Protein AF-A0A7L2IDF2-F1 (afdb_monomer_lite)

Sequence (104 aa):
KEQQTMDNLEKQLICPICLEMFTKPVVILPCQHNLCRKCASDIFQQASNPYLPTRGGTTMASGGRFRCPSCRHEVVLDRHGVYGLQRNLLVENIIDIYKQESTR

pLDDT: mean 83.13, std 14.61, range [45.28, 96.69]

Foldseek 3Di:
DVVVVLVVVLVVQAAPQPRHGADQWFAAPPVRDTHHLVRQVVQQVVLCDPPDPPPDNPDDDFWTWGADPVPRDIGTGGPCRSVPTDTDVVSVVVVVVSVVVVVD

Orga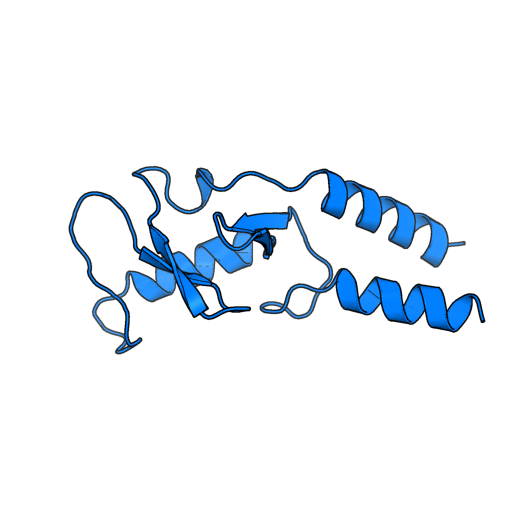nism: NCBI:txid91796

Radius of gyration: 15.73 Å; chains: 1; bounding box: 44×30×42 Å

Secondary structure (DSSP, 8-state):
-HHHHHHHHHHHTB-TTTSSB-SSEEEETTTTEEEEHHHHHHHHHHHT-TTS--TT----TT--EEE-TTT--EEE--TTGGGGSPB-HHHHHHHHHHHHHHT-

InterPro domains:
  IPR001841 Zinc finger, RING-type [PS50089] (15-72)
  IPR001841 Zinc finger, RING-type [SM00184] (15-71)
  IPR013083 Zinc finger, RING/FYVE/PHD-type [G3DSA:3.30.40.10] (2-103)
  IPR017907 Zinc finger, RING-type, conserved site [PS00518] (31-40)
  IPR027370 Zinc finger, RING-type, eukaryotic [PF13445] (15-69)
  IPR047153 TRIM45/56/19-like [PTHR25462] (7-100)

Structure (mmCIF, N/CA/C/O backbone):
data_AF-A0A7L2IDF2-F1
#
_entry.id   AF-A0A7L2IDF2-F1
#
loop_
_atom_site.group_PDB
_atom_site.id
_atom_site.type_symbol
_atom_site.label_atom_id
_atom_site.label_alt_id
_atom_site.label_comp_id
_atom_site.label_asym_id
_atom_site.label_entity_id
_atom_site.label_seq_id
_atom_site.pdbx_PDB_ins_code
_atom_site.Cartn_x
_atom_site.Cartn_y
_atom_site.Cartn_z
_atom_site.occupancy
_atom_site.B_iso_or_equiv
_atom_site.auth_seq_id
_atom_site.auth_comp_id
_atom_site.auth_asym_id
_atom_site.auth_atom_id
_atom_site.pdbx_PDB_model_num
ATOM 1 N N . LYS A 1 1 ? -24.400 0.990 13.757 1.00 63.34 1 LYS A N 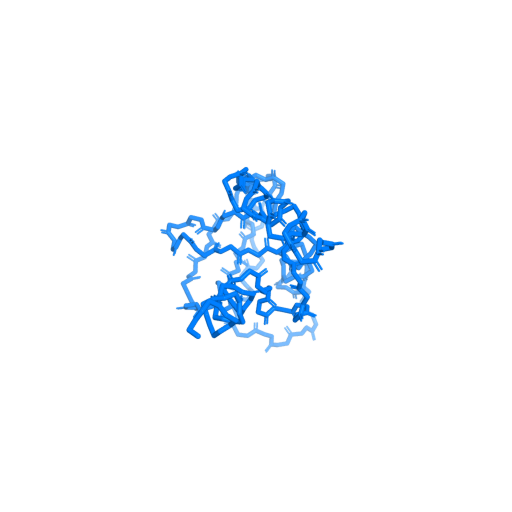1
ATOM 2 C CA . LYS A 1 1 ? -23.992 1.744 12.545 1.00 63.34 1 LYS A CA 1
ATOM 3 C C . LYS A 1 1 ? -22.496 2.029 12.573 1.00 63.34 1 LYS A C 1
ATOM 5 O O . LYS A 1 1 ? -21.842 1.658 11.619 1.00 63.34 1 LYS A O 1
ATOM 10 N N . GLU A 1 2 ? -21.952 2.562 13.668 1.00 71.62 2 GLU A N 1
ATOM 11 C CA . GLU A 1 2 ? -20.502 2.801 13.818 1.00 71.62 2 GLU A CA 1
ATOM 12 C C . GLU A 1 2 ? -19.659 1.519 13.748 1.00 71.62 2 GLU A C 1
ATOM 14 O O . GLU A 1 2 ? -18.684 1.495 13.008 1.00 71.62 2 GLU A O 1
ATOM 19 N N . GLN A 1 3 ? -20.096 0.418 14.377 1.00 73.94 3 GLN A N 1
ATOM 20 C CA . GLN A 1 3 ? -19.389 -0.872 14.282 1.00 73.94 3 GLN A CA 1
ATOM 21 C C . GLN A 1 3 ? -19.215 -1.352 12.830 1.00 73.94 3 GLN A C 1
ATOM 23 O O . GLN A 1 3 ? -18.124 -1.709 12.413 1.00 73.94 3 GLN A O 1
ATOM 28 N N . GLN A 1 4 ? -20.274 -1.266 12.019 1.00 82.38 4 GLN A N 1
ATOM 29 C CA . GLN A 1 4 ? -20.215 -1.648 10.603 1.00 82.38 4 GLN A CA 1
ATOM 30 C C . GLN A 1 4 ? -19.272 -0.743 9.796 1.00 82.38 4 GLN A C 1
ATOM 32 O O . GLN A 1 4 ? -18.681 -1.194 8.819 1.00 82.38 4 GLN A O 1
ATOM 37 N N . THR A 1 5 ? -19.129 0.528 10.179 1.00 85.31 5 THR A N 1
ATOM 38 C CA . THR A 1 5 ? -18.172 1.450 9.555 1.00 85.31 5 THR A CA 1
ATOM 39 C C . THR A 1 5 ? -16.735 1.043 9.873 1.00 85.31 5 THR A C 1
ATOM 41 O O . THR A 1 5 ? -15.916 0.998 8.956 1.00 85.31 5 THR A O 1
ATOM 44 N N . MET A 1 6 ? -16.446 0.684 11.128 1.00 84.81 6 MET A N 1
ATOM 45 C CA . MET A 1 6 ? -15.120 0.220 11.553 1.00 84.81 6 MET A CA 1
ATOM 46 C C . MET A 1 6 ? -14.738 -1.102 10.881 1.00 84.81 6 MET A C 1
ATOM 48 O O . MET A 1 6 ? -13.653 -1.197 10.313 1.00 84.81 6 MET A O 1
ATOM 52 N N . ASP A 1 7 ? -15.662 -2.063 10.810 1.00 85.88 7 ASP A N 1
ATOM 53 C CA . ASP A 1 7 ? -15.434 -3.351 10.137 1.00 85.88 7 ASP A CA 1
ATOM 54 C C . ASP A 1 7 ? -15.193 -3.179 8.622 1.00 85.88 7 ASP A C 1
ATOM 56 O O . ASP A 1 7 ? -14.444 -3.928 7.987 1.00 85.88 7 ASP A O 1
ATOM 60 N N . ASN A 1 8 ? -15.852 -2.197 7.996 1.00 89.12 8 ASN A N 1
ATOM 61 C CA . ASN A 1 8 ? -15.63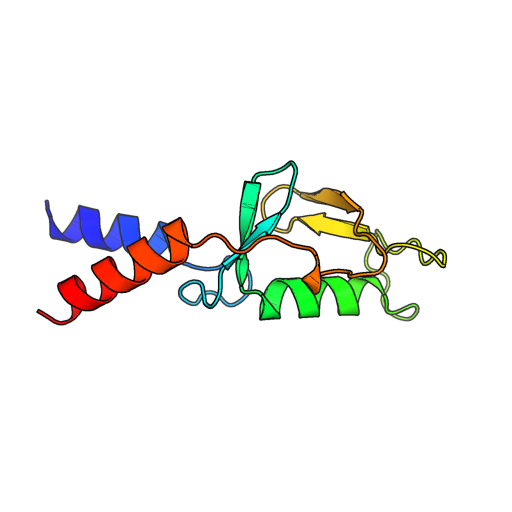7 -1.883 6.584 1.00 89.12 8 ASN A CA 1
ATOM 62 C C . ASN A 1 8 ? -14.288 -1.199 6.356 1.00 89.12 8 ASN A C 1
ATOM 64 O O . ASN A 1 8 ? -13.627 -1.502 5.362 1.00 89.12 8 ASN A O 1
ATOM 68 N N . LEU A 1 9 ? -13.882 -0.305 7.260 1.00 89.50 9 LEU A N 1
ATOM 69 C CA . LEU A 1 9 ? -12.580 0.350 7.209 1.00 89.50 9 LEU A CA 1
ATOM 70 C C . LEU A 1 9 ? -11.451 -0.667 7.386 1.00 89.50 9 LEU A C 1
ATOM 72 O O . LEU A 1 9 ? -10.512 -0.659 6.596 1.00 89.50 9 LEU A O 1
ATOM 76 N N . GLU A 1 10 ? -11.579 -1.595 8.335 1.00 90.81 10 GLU A N 1
ATOM 77 C CA . GLU A 1 10 ? -10.605 -2.665 8.561 1.00 90.81 10 GLU A CA 1
ATOM 78 C C . GLU A 1 10 ? -10.296 -3.428 7.271 1.00 90.81 10 GLU A C 1
ATOM 80 O O . GLU A 1 10 ? -9.136 -3.564 6.886 1.00 90.81 10 GLU A O 1
ATOM 85 N N . LYS A 1 11 ? -11.334 -3.830 6.528 1.00 90.81 11 LYS A N 1
ATOM 86 C CA . LYS A 1 11 ? -11.185 -4.535 5.245 1.00 90.81 11 LYS A CA 1
ATOM 87 C C . LYS A 1 11 ? -10.411 -3.733 4.197 1.00 90.81 11 LYS A C 1
ATOM 89 O O . LYS A 1 11 ? -9.739 -4.336 3.365 1.00 90.81 11 LYS A O 1
ATOM 94 N N . GLN A 1 12 ? -10.493 -2.401 4.219 1.00 91.69 12 GLN A N 1
ATOM 95 C CA . GLN A 1 12 ? -9.735 -1.531 3.307 1.00 91.69 12 GLN A CA 1
ATOM 96 C C . GLN A 1 12 ? -8.259 -1.390 3.710 1.00 91.69 12 GLN A C 1
ATOM 98 O O . GLN A 1 12 ? -7.429 -1.022 2.880 1.00 91.69 12 GLN A O 1
ATOM 103 N N . LEU A 1 13 ? -7.919 -1.686 4.967 1.00 94.38 13 LEU A N 1
ATOM 104 C CA . LEU A 1 13 ? -6.564 -1.581 5.512 1.00 94.38 13 LEU A CA 1
ATOM 105 C C . LEU A 1 13 ? -5.787 -2.903 5.456 1.00 94.38 13 LEU A C 1
ATOM 107 O O . LEU A 1 13 ? -4.654 -2.966 5.939 1.00 94.38 13 LEU A O 1
ATOM 111 N N . ILE A 1 14 ? -6.365 -3.942 4.850 1.00 94.94 14 ILE A N 1
ATOM 112 C CA . ILE A 1 14 ? -5.756 -5.265 4.708 1.00 94.94 14 ILE A CA 1
ATOM 113 C C . ILE A 1 14 ? -4.981 -5.370 3.392 1.00 94.94 14 ILE A C 1
ATOM 115 O O . ILE A 1 14 ? -5.459 -5.035 2.307 1.00 94.94 14 ILE A O 1
ATOM 119 N N . CYS A 1 15 ? -3.771 -5.910 3.486 1.00 95.81 15 CYS A N 1
ATOM 120 C CA . CYS A 1 15 ? -2.939 -6.235 2.343 1.00 95.81 15 CYS A CA 1
ATOM 121 C C . CYS A 1 15 ? -3.479 -7.469 1.601 1.00 95.81 15 CYS A C 1
ATOM 123 O O . CYS A 1 15 ? -3.601 -8.533 2.209 1.00 95.81 15 CYS A O 1
ATOM 125 N N . PRO A 1 16 ? -3.686 -7.412 0.270 1.00 94.06 16 PRO A N 1
ATOM 126 C C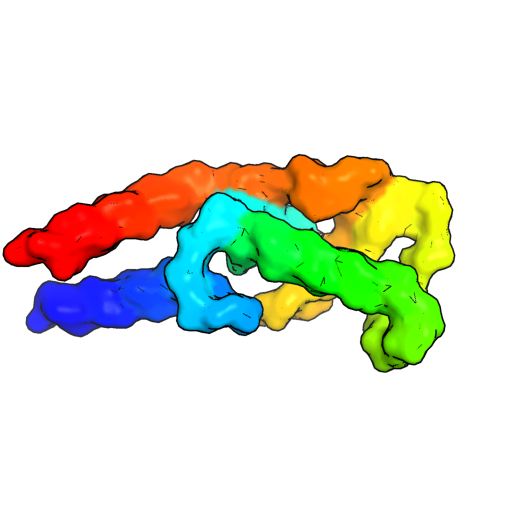A . PRO A 1 16 ? -4.239 -8.532 -0.501 1.00 94.06 16 PRO A CA 1
ATOM 127 C C . PRO A 1 16 ? -3.281 -9.729 -0.647 1.00 94.06 16 PRO A C 1
ATOM 129 O O . PRO A 1 16 ? -3.634 -10.718 -1.279 1.00 94.06 16 PRO A O 1
ATOM 132 N N . ILE A 1 17 ? -2.057 -9.630 -0.115 1.00 94.19 17 ILE A N 1
ATOM 133 C CA . ILE A 1 17 ? -1.011 -10.654 -0.246 1.00 94.19 17 ILE A CA 1
ATOM 134 C C . ILE A 1 17 ? -0.816 -11.426 1.049 1.00 94.19 17 ILE A C 1
ATOM 136 O O . ILE A 1 17 ? -0.878 -12.648 1.036 1.00 94.19 17 ILE A O 1
ATOM 140 N N . CYS A 1 18 ? -0.574 -10.727 2.159 1.00 95.69 18 CYS A N 1
ATOM 141 C CA . CYS A 1 18 ? -0.411 -11.375 3.461 1.00 95.69 18 CYS A CA 1
ATOM 142 C C . CYS A 1 18 ? -1.721 -11.496 4.244 1.00 95.69 18 CYS A C 1
ATOM 144 O O . CYS A 1 18 ? -1.731 -12.185 5.253 1.00 95.69 18 CYS A O 1
ATOM 146 N N . LEU A 1 19 ? -2.806 -10.857 3.788 1.00 94.50 19 LEU A N 1
ATOM 147 C CA . LEU A 1 19 ? -4.117 -10.844 4.452 1.00 94.50 19 LEU A CA 1
ATOM 148 C C . LEU A 1 19 ? -4.090 -10.266 5.879 1.00 94.50 19 LEU A C 1
ATOM 150 O O . LEU A 1 19 ? -5.014 -10.468 6.658 1.00 94.50 19 LEU A O 1
ATOM 154 N N . GLU A 1 20 ? -3.054 -9.490 6.190 1.00 95.62 20 GLU A N 1
ATOM 155 C CA . GLU A 1 20 ? -2.896 -8.731 7.432 1.00 95.62 20 GLU A CA 1
ATOM 156 C C . GLU A 1 20 ? -3.003 -7.227 7.147 1.00 95.62 20 GLU A C 1
ATOM 158 O O . GLU A 1 20 ? -2.889 -6.796 5.994 1.00 95.62 20 GLU A O 1
ATOM 163 N N . MET A 1 21 ? -3.164 -6.408 8.192 1.00 94.31 21 MET A N 1
ATOM 164 C CA . MET A 1 21 ? -3.109 -4.947 8.060 1.00 94.31 21 MET A CA 1
ATOM 165 C C . MET A 1 21 ? -1.800 -4.495 7.405 1.00 94.31 21 MET A C 1
ATOM 167 O O . MET A 1 21 ? -0.729 -5.057 7.669 1.00 94.31 21 MET A O 1
ATOM 171 N N . PHE A 1 22 ? -1.857 -3.457 6.565 1.00 96.06 22 PHE A N 1
ATOM 172 C CA . PHE A 1 22 ? -0.654 -2.993 5.881 1.00 96.06 22 PHE A CA 1
ATOM 173 C C . PHE A 1 22 ? 0.462 -2.635 6.867 1.00 96.06 22 PHE A C 1
ATOM 175 O O . PHE A 1 22 ? 0.297 -1.841 7.789 1.00 96.06 22 PHE A O 1
ATOM 182 N N . THR A 1 23 ? 1.650 -3.178 6.613 1.00 94.94 23 THR A N 1
ATOM 183 C CA . THR A 1 23 ? 2.866 -2.848 7.356 1.00 94.94 23 THR A CA 1
ATOM 184 C C . THR A 1 23 ? 3.849 -2.170 6.419 1.00 94.94 23 THR A C 1
ATOM 186 O O . THR A 1 23 ? 4.326 -2.787 5.459 1.00 94.94 23 THR A O 1
ATOM 189 N N . LYS A 1 24 ? 4.170 -0.900 6.706 1.00 94.00 24 LYS A N 1
ATOM 190 C CA . LYS A 1 24 ? 4.997 -0.038 5.842 1.00 94.00 24 LYS A CA 1
ATOM 191 C C . LYS A 1 24 ? 4.478 -0.078 4.392 1.00 94.00 24 LYS A C 1
ATOM 193 O O . LYS A 1 24 ? 5.197 -0.580 3.517 1.00 94.00 24 LYS A O 1
ATOM 198 N N . PRO A 1 25 ? 3.225 0.355 4.147 1.00 95.25 25 PRO A N 1
ATOM 199 C CA . PRO A 1 25 ? 2.604 0.295 2.829 1.00 95.25 25 PRO A CA 1
ATOM 200 C C . PRO A 1 25 ? 3.446 1.052 1.801 1.00 95.25 25 PRO A C 1
ATOM 202 O O . PRO A 1 25 ? 3.847 2.196 2.023 1.00 95.25 25 PRO A O 1
ATOM 205 N N . VAL A 1 26 ? 3.717 0.404 0.674 1.00 95.06 26 VAL A N 1
ATOM 206 C CA . VAL A 1 26 ? 4.333 1.006 -0.509 1.00 95.06 26 VAL A CA 1
ATOM 207 C C . VAL A 1 26 ? 3.290 1.150 -1.606 1.00 95.06 26 VAL A C 1
ATOM 209 O O . VAL A 1 26 ? 2.462 0.256 -1.792 1.00 95.06 26 VAL A O 1
ATOM 212 N N . VAL A 1 27 ? 3.337 2.266 -2.328 1.00 94.25 27 VAL A N 1
ATOM 213 C CA . VAL A 1 27 ? 2.426 2.558 -3.434 1.00 94.25 27 VAL A CA 1
ATOM 214 C C . VAL A 1 27 ? 3.042 2.122 -4.758 1.00 94.25 27 VAL A C 1
ATOM 216 O O . VAL A 1 27 ? 4.199 2.416 -5.061 1.00 94.25 27 VAL A O 1
ATOM 219 N N . ILE A 1 28 ? 2.256 1.412 -5.559 1.00 91.44 28 ILE A N 1
ATOM 220 C CA . ILE A 1 28 ? 2.644 0.944 -6.884 1.00 91.44 28 ILE A CA 1
ATOM 221 C C . ILE A 1 28 ? 2.168 1.960 -7.922 1.00 91.44 28 ILE A C 1
ATOM 223 O O . ILE A 1 28 ? 0.976 2.037 -8.220 1.00 91.44 28 ILE A O 1
ATOM 227 N N . LEU A 1 29 ? 3.086 2.716 -8.519 1.00 86.94 29 LEU A N 1
ATOM 228 C CA . LEU A 1 29 ? 2.768 3.630 -9.619 1.00 86.94 29 LEU A CA 1
ATOM 229 C C . LEU A 1 29 ? 2.807 2.894 -10.975 1.00 86.94 29 LEU A C 1
ATOM 231 O O . LEU A 1 29 ? 3.641 2.007 -11.147 1.00 86.94 29 LEU A O 1
ATOM 235 N N . PRO A 1 30 ? 1.918 3.225 -11.935 1.00 87.31 30 PRO A N 1
ATOM 236 C CA . PRO A 1 30 ? 0.890 4.275 -11.886 1.00 87.31 30 PRO A CA 1
ATOM 237 C C . PRO A 1 30 ? -0.451 3.830 -11.275 1.00 87.31 30 PRO A C 1
ATOM 239 O O . PRO A 1 30 ? -1.345 4.651 -11.116 1.00 87.31 30 PRO A O 1
ATOM 242 N N . CYS A 1 31 ? -0.626 2.550 -10.934 1.00 93.25 31 CYS A N 1
ATOM 243 C CA . CYS A 1 31 ? -1.937 2.004 -10.559 1.00 93.25 31 CYS A CA 1
ATOM 244 C C . CYS A 1 31 ? -2.444 2.375 -9.151 1.00 93.25 31 CYS A C 1
ATOM 246 O O . CYS A 1 31 ? -3.556 1.997 -8.803 1.00 93.25 31 CYS A O 1
ATOM 248 N N . GLN A 1 32 ? -1.627 3.053 -8.340 1.00 92.75 32 GLN A N 1
ATOM 249 C CA . GLN A 1 32 ? -1.926 3.543 -6.986 1.00 92.75 32 GLN A CA 1
ATOM 250 C C . GLN A 1 32 ? -2.388 2.483 -5.966 1.00 92.75 32 GLN A C 1
ATOM 252 O O . GLN A 1 32 ? -2.895 2.820 -4.898 1.00 92.75 32 GLN A O 1
ATOM 257 N N . HIS A 1 33 ? -2.166 1.196 -6.238 1.00 94.69 33 HIS A N 1
ATOM 258 C CA . HIS A 1 33 ? -2.433 0.137 -5.266 1.00 94.69 33 HIS A CA 1
ATOM 259 C C . HIS A 1 33 ? -1.326 0.061 -4.218 1.00 94.69 33 HIS A C 1
ATOM 261 O O . HIS A 1 33 ? -0.148 0.263 -4.521 1.00 94.69 33 HIS A O 1
ATOM 267 N N . ASN A 1 34 ? -1.715 -0.266 -2.989 1.00 95.06 34 ASN A N 1
ATOM 268 C CA . ASN A 1 34 ? -0.807 -0.375 -1.857 1.00 95.06 34 ASN A CA 1
ATOM 269 C C . ASN A 1 34 ? -0.527 -1.848 -1.556 1.00 95.06 34 ASN A C 1
ATOM 271 O O . ASN A 1 34 ? -1.426 -2.682 -1.632 1.00 95.06 34 ASN A O 1
ATOM 275 N N . LEU A 1 35 ? 0.717 -2.159 -1.200 1.00 95.06 35 LEU A N 1
ATOM 276 C CA . LEU A 1 35 ? 1.144 -3.457 -0.673 1.00 95.06 35 LEU A CA 1
ATOM 277 C C . LEU A 1 35 ? 2.053 -3.238 0.532 1.00 95.06 35 LEU A C 1
ATOM 279 O O . LEU A 1 35 ? 2.715 -2.208 0.629 1.00 95.06 35 LEU A O 1
ATOM 283 N N . CYS A 1 36 ? 2.177 -4.222 1.420 1.00 96.69 36 CYS A N 1
ATOM 284 C CA . CYS A 1 36 ? 3.269 -4.208 2.394 1.00 96.69 36 CYS A CA 1
ATOM 285 C C . CYS A 1 36 ? 4.615 -4.216 1.660 1.00 96.69 36 CYS A C 1
ATOM 287 O O . CYS A 1 36 ? 4.784 -4.939 0.672 1.00 96.69 36 CYS A O 1
ATOM 289 N N . ARG A 1 37 ? 5.611 -3.491 2.181 1.00 93.94 37 ARG A N 1
ATOM 290 C CA . ARG A 1 37 ? 6.958 -3.478 1.585 1.00 93.94 37 ARG A CA 1
ATOM 291 C C . ARG A 1 37 ? 7.545 -4.881 1.410 1.00 93.94 37 ARG A C 1
ATOM 293 O O . ARG A 1 37 ? 8.162 -5.162 0.388 1.00 93.94 37 ARG A O 1
ATOM 300 N N . LYS A 1 38 ? 7.329 -5.756 2.399 1.00 94.25 38 LYS A N 1
ATOM 301 C CA . LYS A 1 38 ? 7.762 -7.160 2.354 1.00 94.25 38 LYS A CA 1
ATOM 302 C C . LYS A 1 38 ? 7.068 -7.918 1.218 1.00 94.25 38 LYS A C 1
ATOM 304 O O . LYS A 1 38 ? 7.749 -8.477 0.373 1.00 94.25 38 LYS A O 1
ATOM 309 N N . CYS A 1 39 ? 5.741 -7.827 1.123 1.00 94.50 39 CYS A N 1
ATOM 310 C CA . CYS A 1 39 ? 4.972 -8.476 0.059 1.00 94.50 39 CYS A CA 1
ATOM 311 C C . CYS A 1 39 ? 5.410 -8.030 -1.342 1.00 94.50 39 CYS A C 1
ATOM 313 O O . CYS A 1 39 ? 5.566 -8.863 -2.228 1.00 94.50 39 CYS A O 1
ATOM 315 N N . ALA A 1 40 ? 5.647 -6.729 -1.544 1.00 91.88 40 ALA A N 1
ATOM 316 C CA . ALA A 1 40 ? 6.165 -6.226 -2.815 1.00 91.88 40 ALA A CA 1
ATOM 317 C C . ALA A 1 40 ? 7.559 -6.802 -3.136 1.00 91.88 40 ALA A C 1
ATOM 319 O O . ALA A 1 40 ? 7.814 -7.181 -4.278 1.00 91.88 40 ALA A O 1
ATOM 320 N N . SER A 1 41 ? 8.439 -6.909 -2.130 1.00 89.94 41 SER A N 1
ATOM 321 C CA . SER A 1 41 ? 9.773 -7.514 -2.260 1.00 89.94 41 SER A CA 1
ATOM 322 C C . SER A 1 41 ? 9.694 -8.979 -2.671 1.00 89.94 41 SER A C 1
ATOM 324 O O . SER A 1 41 ? 10.381 -9.384 -3.606 1.00 89.94 41 SER A O 1
ATOM 326 N N . ASP A 1 42 ? 8.833 -9.752 -2.015 1.00 89.38 42 ASP A N 1
ATOM 327 C CA . ASP A 1 42 ? 8.685 -11.186 -2.267 1.00 89.38 42 ASP A CA 1
ATOM 328 C C . ASP A 1 42 ? 8.157 -11.444 -3.690 1.00 89.38 42 ASP A C 1
ATOM 330 O O . ASP A 1 42 ? 8.700 -12.280 -4.411 1.00 89.38 42 ASP A O 1
ATOM 334 N N . ILE A 1 43 ? 7.166 -10.663 -4.143 1.00 86.69 43 ILE A N 1
ATOM 335 C CA . ILE A 1 43 ? 6.627 -10.745 -5.514 1.00 86.69 43 ILE A CA 1
ATOM 336 C C . ILE A 1 43 ? 7.705 -10.416 -6.550 1.00 86.69 43 ILE A C 1
ATOM 338 O O . ILE A 1 43 ? 7.838 -11.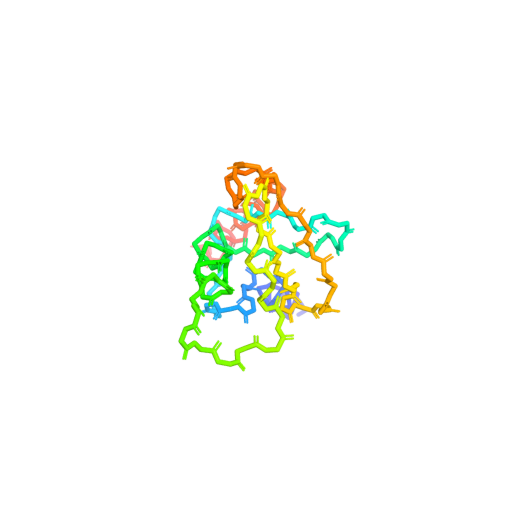105 -7.562 1.00 86.69 43 ILE A O 1
ATOM 342 N N . PHE A 1 44 ? 8.479 -9.358 -6.308 1.00 83.62 44 PHE A N 1
ATOM 343 C CA . PHE A 1 44 ? 9.550 -8.945 -7.208 1.00 83.62 44 PHE A CA 1
ATOM 344 C C . PHE A 1 44 ? 10.656 -10.003 -7.307 1.00 83.62 44 PHE A C 1
ATOM 346 O O . PHE A 1 44 ? 11.112 -10.322 -8.403 1.00 83.62 44 PHE A O 1
ATOM 353 N N . GLN A 1 45 ? 11.052 -10.592 -6.176 1.00 81.56 45 GLN A N 1
ATOM 354 C CA . GLN A 1 45 ? 12.034 -11.677 -6.143 1.00 81.56 45 GLN A CA 1
ATOM 355 C C . GLN A 1 45 ? 11.516 -12.935 -6.850 1.00 81.56 45 GLN A C 1
ATOM 357 O O . GLN A 1 45 ? 12.247 -13.537 -7.636 1.00 81.56 45 GLN A O 1
ATOM 362 N N . GLN A 1 46 ? 10.247 -13.304 -6.654 1.00 77.25 46 GLN A N 1
ATOM 363 C CA . GLN A 1 46 ? 9.626 -14.431 -7.361 1.00 77.25 46 GLN A CA 1
ATOM 364 C C . GLN A 1 46 ? 9.580 -14.221 -8.879 1.00 77.25 46 GLN A C 1
ATOM 366 O O . GLN A 1 46 ? 9.837 -15.162 -9.626 1.00 77.25 46 GLN A O 1
ATOM 371 N N . ALA A 1 47 ? 9.313 -12.997 -9.345 1.00 70.75 47 ALA A N 1
ATOM 372 C CA . ALA A 1 47 ? 9.332 -12.658 -10.770 1.00 70.75 47 ALA A CA 1
ATOM 373 C C . ALA A 1 47 ? 10.737 -12.743 -11.398 1.00 70.75 47 ALA A C 1
ATOM 375 O O . ALA A 1 47 ? 10.859 -12.857 -12.617 1.00 70.75 47 ALA A O 1
ATOM 376 N N . SER A 1 48 ? 11.790 -12.699 -10.576 1.00 65.31 48 SER A N 1
ATOM 377 C CA . SER A 1 48 ? 13.185 -12.786 -11.018 1.00 65.31 48 SER A CA 1
ATOM 378 C C . SER A 1 48 ? 13.735 -14.216 -11.098 1.00 65.31 48 SER A C 1
ATOM 380 O O . SER A 1 48 ? 14.846 -14.397 -11.590 1.00 65.31 48 SER A O 1
ATOM 382 N N . ASN A 1 49 ? 12.988 -15.232 -10.639 1.00 62.03 49 ASN A N 1
ATOM 383 C CA . ASN A 1 49 ? 13.447 -16.622 -10.631 1.00 62.03 49 ASN A CA 1
ATOM 384 C C . ASN A 1 49 ? 13.265 -17.289 -12.016 1.00 62.03 49 ASN A C 1
ATOM 386 O O . ASN A 1 49 ? 12.123 -17.528 -12.416 1.00 62.03 49 ASN A O 1
ATOM 390 N N . PRO A 1 50 ? 14.350 -17.669 -12.722 1.00 58.75 50 PRO A N 1
ATOM 391 C CA . PRO A 1 50 ? 14.265 -18.279 -14.051 1.00 58.75 50 PRO A CA 1
ATOM 392 C C . PRO A 1 50 ? 13.686 -19.705 -14.057 1.00 58.75 50 PRO A C 1
ATOM 394 O O . PRO A 1 50 ? 13.368 -20.223 -15.125 1.00 58.75 50 PRO A O 1
ATOM 397 N N . TYR A 1 51 ? 13.523 -20.341 -12.892 1.00 54.44 51 TYR A N 1
ATOM 398 C CA . TYR A 1 51 ? 12.993 -21.704 -12.766 1.00 54.44 51 TYR A CA 1
ATOM 399 C C . TYR A 1 51 ? 11.480 -21.771 -12.495 1.00 54.44 51 TYR A C 1
ATOM 401 O O . TYR A 1 51 ? 10.920 -22.867 -12.494 1.00 54.44 51 TYR A O 1
ATOM 409 N N . LEU A 1 52 ? 10.797 -20.637 -12.273 1.00 56.28 52 LEU A N 1
ATOM 410 C CA . LEU A 1 52 ? 9.338 -20.602 -12.108 1.00 56.28 52 LEU A CA 1
ATOM 411 C C . LEU A 1 52 ? 8.659 -20.028 -13.365 1.00 56.28 52 LEU A C 1
ATOM 413 O O . LEU A 1 52 ? 8.937 -18.887 -13.735 1.00 56.28 52 LEU A O 1
ATOM 417 N N . PRO A 1 53 ? 7.702 -20.742 -13.994 1.00 46.78 53 PRO A N 1
ATOM 418 C CA . PRO A 1 53 ? 6.982 -20.265 -15.169 1.00 46.78 53 PRO A CA 1
ATOM 419 C C . PRO A 1 53 ? 5.845 -19.320 -14.756 1.00 46.78 53 PRO A C 1
ATOM 421 O O . PRO A 1 53 ? 4.677 -19.534 -15.083 1.00 46.78 53 PRO A O 1
ATOM 424 N N . THR A 1 54 ? 6.151 -18.254 -14.019 1.00 50.16 54 THR A N 1
ATOM 425 C CA . THR A 1 54 ? 5.184 -17.169 -13.834 1.00 50.16 54 THR A CA 1
ATOM 426 C C . THR A 1 54 ? 5.240 -16.300 -15.087 1.00 50.16 54 THR A C 1
ATOM 428 O O . THR A 1 54 ? 6.285 -15.758 -15.433 1.00 50.16 54 THR A O 1
ATOM 431 N N . ARG A 1 55 ? 4.106 -16.214 -15.793 1.00 50.38 55 ARG A N 1
ATOM 432 C CA . ARG A 1 55 ? 3.865 -15.586 -17.112 1.00 50.38 55 ARG A CA 1
ATOM 433 C C . ARG A 1 55 ? 4.204 -14.076 -17.217 1.00 50.38 55 ARG A C 1
ATOM 435 O O . ARG A 1 55 ? 3.349 -13.285 -17.621 1.00 50.38 55 ARG A O 1
ATOM 442 N N . GLY A 1 56 ? 5.414 -13.652 -16.857 1.00 49.84 56 GLY A N 1
ATOM 443 C CA . GLY A 1 56 ? 5.821 -12.241 -16.899 1.00 49.84 56 GLY A CA 1
ATOM 444 C C . GLY A 1 56 ? 7.291 -11.916 -16.606 1.00 49.84 56 GLY A C 1
ATOM 445 O O . GLY A 1 56 ? 7.611 -10.738 -16.495 1.00 49.84 56 GLY A O 1
ATOM 446 N N . GLY A 1 57 ? 8.187 -12.898 -16.470 1.00 47.09 57 GLY A N 1
ATOM 447 C CA . GLY A 1 57 ? 9.603 -12.641 -16.185 1.00 47.09 57 GLY A CA 1
ATOM 448 C C . GLY A 1 57 ? 10.429 -12.375 -17.445 1.00 47.09 57 GLY A C 1
ATOM 449 O O . GLY A 1 57 ? 11.010 -13.301 -17.999 1.00 47.09 57 GLY A O 1
ATOM 450 N N . THR A 1 58 ? 10.529 -11.122 -17.902 1.00 50.75 58 THR A N 1
ATOM 451 C CA . THR A 1 58 ? 11.642 -10.717 -18.780 1.00 50.75 58 THR A CA 1
ATOM 452 C C . THR A 1 58 ? 12.799 -10.255 -17.902 1.00 50.75 58 THR A C 1
ATOM 454 O O . THR A 1 58 ? 12.864 -9.095 -17.493 1.00 50.75 58 THR A O 1
ATOM 457 N N . THR A 1 59 ? 13.710 -11.169 -17.582 1.00 54.97 59 THR A N 1
ATOM 458 C CA . THR A 1 59 ? 15.003 -10.841 -16.981 1.00 54.97 59 THR A CA 1
ATOM 459 C C . THR A 1 59 ? 15.875 -10.163 -18.031 1.00 54.97 59 THR A C 1
ATOM 461 O O . THR A 1 59 ? 16.491 -10.849 -18.839 1.00 54.97 59 THR A O 1
ATOM 464 N N . MET A 1 60 ? 15.940 -8.832 -18.040 1.00 45.28 60 MET A N 1
ATOM 465 C CA . MET A 1 60 ? 16.969 -8.109 -18.793 1.00 45.28 60 MET A CA 1
ATOM 466 C C . MET A 1 60 ? 17.537 -6.975 -17.936 1.00 45.28 60 MET A C 1
ATOM 468 O O . MET A 1 60 ? 16.967 -5.894 -17.845 1.00 45.28 60 MET A O 1
ATOM 472 N N . ALA A 1 61 ? 18.639 -7.307 -17.259 1.00 47.56 61 ALA A N 1
ATOM 473 C CA . ALA A 1 61 ? 19.846 -6.518 -16.986 1.00 47.56 61 ALA A CA 1
ATOM 474 C C . ALA A 1 61 ? 19.798 -5.061 -16.461 1.00 47.56 61 ALA A C 1
ATOM 476 O O . ALA A 1 61 ? 20.867 -4.545 -16.141 1.00 47.56 61 ALA A O 1
ATOM 477 N N . SER A 1 62 ? 18.656 -4.386 -16.295 1.00 51.78 62 SER A N 1
ATOM 478 C CA . SER A 1 62 ? 18.687 -2.960 -15.893 1.00 51.78 62 SER A CA 1
ATOM 479 C C . SER A 1 62 ? 17.458 -2.433 -15.143 1.00 51.78 62 SER A C 1
ATOM 481 O O . SER A 1 62 ? 17.449 -1.276 -14.727 1.00 51.78 62 SER A O 1
ATOM 483 N N . GLY A 1 63 ? 16.441 -3.264 -14.921 1.00 59.75 63 GLY A N 1
ATOM 484 C CA . GLY A 1 63 ? 15.227 -2.902 -14.191 1.00 59.75 63 GLY A CA 1
ATOM 485 C C . GLY A 1 63 ? 14.267 -4.084 -14.176 1.00 59.75 63 GLY A C 1
ATOM 486 O O . GLY A 1 63 ? 14.045 -4.718 -15.207 1.00 59.75 63 GLY A O 1
ATOM 487 N N . GLY A 1 64 ? 13.758 -4.455 -13.003 1.00 74.19 64 GLY A N 1
ATOM 488 C CA . GLY A 1 64 ? 12.854 -5.598 -12.894 1.00 74.19 64 GLY A CA 1
ATOM 489 C C . GLY A 1 64 ? 11.415 -5.199 -13.209 1.00 74.19 64 GLY A C 1
ATOM 490 O O . GLY A 1 64 ? 10.991 -4.079 -12.924 1.00 74.19 64 GLY A O 1
ATOM 491 N N . ARG A 1 65 ? 10.653 -6.126 -13.791 1.00 80.88 65 ARG A N 1
ATOM 492 C CA . ARG A 1 65 ? 9.223 -5.954 -14.062 1.00 80.88 65 ARG A CA 1
ATOM 493 C C . ARG A 1 65 ? 8.421 -6.870 -13.159 1.00 80.88 65 ARG A C 1
ATOM 495 O O . ARG A 1 65 ? 8.820 -8.004 -12.911 1.00 80.88 65 ARG A O 1
ATOM 502 N N . PHE A 1 66 ? 7.275 -6.398 -12.698 1.00 85.56 66 PHE A N 1
ATOM 503 C CA . PHE A 1 66 ? 6.290 -7.250 -12.041 1.00 85.56 66 PHE A CA 1
ATOM 504 C C . PHE A 1 66 ? 4.881 -6.756 -12.364 1.00 85.56 66 PHE A C 1
ATOM 506 O O . PHE A 1 66 ? 4.696 -5.645 -12.857 1.00 85.56 66 PHE A O 1
ATOM 513 N N . ARG A 1 67 ? 3.870 -7.583 -12.099 1.00 88.62 67 ARG A N 1
ATOM 514 C CA . ARG A 1 67 ? 2.467 -7.185 -12.249 1.00 88.62 67 ARG A CA 1
ATOM 515 C C . ARG A 1 67 ? 1.864 -6.885 -10.890 1.00 88.62 67 ARG A C 1
ATOM 517 O O . ARG A 1 67 ? 2.015 -7.678 -9.963 1.00 88.62 67 ARG A O 1
ATOM 524 N N . CYS A 1 68 ? 1.150 -5.768 -10.785 1.00 90.19 68 CYS A N 1
ATOM 525 C CA . CYS A 1 68 ? 0.386 -5.436 -9.592 1.00 90.19 68 CYS A CA 1
ATOM 526 C C . CYS A 1 68 ? -0.625 -6.563 -9.298 1.00 90.19 68 CYS A C 1
ATOM 528 O O . CYS A 1 68 ? -1.443 -6.871 -10.164 1.00 90.19 68 CYS A O 1
ATOM 530 N N . PRO A 1 69 ? -0.631 -7.166 -8.102 1.00 90.12 69 PRO A N 1
ATOM 531 C CA . PRO A 1 69 ? -1.567 -8.242 -7.773 1.00 90.12 69 PRO A CA 1
ATOM 532 C C . PRO A 1 69 ? -3.038 -7.814 -7.798 1.00 90.12 69 PRO A C 1
ATOM 534 O O . PRO A 1 69 ? -3.903 -8.621 -8.122 1.00 90.12 69 PRO A O 1
ATOM 537 N N . SER A 1 70 ? -3.315 -6.542 -7.501 1.00 90.50 70 SER A N 1
ATOM 538 C CA . SER A 1 70 ? -4.680 -6.016 -7.403 1.00 90.50 70 SER A CA 1
ATOM 539 C C . SER A 1 70 ? -5.315 -5.731 -8.766 1.00 90.50 70 SER A C 1
ATOM 541 O O . SER A 1 70 ? -6.500 -5.973 -8.953 1.00 90.50 70 SER A O 1
ATOM 543 N N . CYS A 1 71 ? -4.539 -5.235 -9.738 1.00 93.31 71 CYS A N 1
ATOM 544 C CA . CYS A 1 71 ? -5.069 -4.791 -11.039 1.00 93.31 71 CYS A CA 1
ATOM 545 C C . CYS A 1 71 ? -4.357 -5.386 -12.261 1.00 93.31 71 CYS A C 1
ATOM 547 O O . CYS A 1 71 ? -4.708 -5.073 -13.395 1.00 93.31 71 CYS A O 1
ATOM 549 N N . ARG A 1 72 ? -3.342 -6.230 -12.051 1.00 89.50 72 ARG A N 1
ATOM 550 C CA . ARG A 1 72 ? -2.495 -6.853 -13.086 1.00 89.50 72 ARG A CA 1
ATOM 551 C C . ARG A 1 72 ? -1.719 -5.877 -13.975 1.00 89.50 72 ARG A C 1
ATOM 553 O O . ARG A 1 72 ? -1.087 -6.325 -14.930 1.00 89.50 72 ARG A O 1
ATOM 560 N N . HIS A 1 73 ? -1.716 -4.584 -13.647 1.00 88.56 73 HIS A N 1
ATOM 561 C CA . HIS A 1 73 ? -0.928 -3.576 -14.351 1.00 88.56 73 HIS A CA 1
ATOM 562 C C . HIS A 1 73 ? 0.563 -3.918 -14.270 1.00 88.56 73 HIS A C 1
ATOM 564 O O . HIS A 1 73 ? 1.057 -4.265 -13.195 1.00 88.56 73 HIS A O 1
ATOM 570 N N . GLU A 1 74 ? 1.265 -3.848 -15.399 1.00 87.56 74 GLU A N 1
ATOM 571 C CA . GLU A 1 74 ? 2.705 -4.089 -15.445 1.00 87.56 74 GLU A CA 1
ATOM 572 C C . GLU A 1 74 ? 3.456 -2.861 -14.934 1.00 87.56 74 GLU A C 1
ATOM 574 O O . GLU A 1 74 ? 3.207 -1.738 -15.359 1.00 87.56 74 GLU A O 1
ATOM 579 N N . VAL A 1 75 ? 4.373 -3.089 -14.003 1.00 85.25 75 VAL A N 1
ATOM 580 C CA . VAL A 1 75 ? 5.147 -2.052 -13.331 1.00 85.25 75 VAL A CA 1
ATOM 581 C C . VAL A 1 75 ? 6.608 -2.314 -13.633 1.00 85.25 75 VAL A C 1
ATOM 583 O O . VAL A 1 75 ? 7.119 -3.409 -13.384 1.00 85.25 75 VAL A O 1
ATOM 586 N N . VAL A 1 76 ? 7.272 -1.298 -14.171 1.00 84.62 76 VAL A N 1
ATOM 5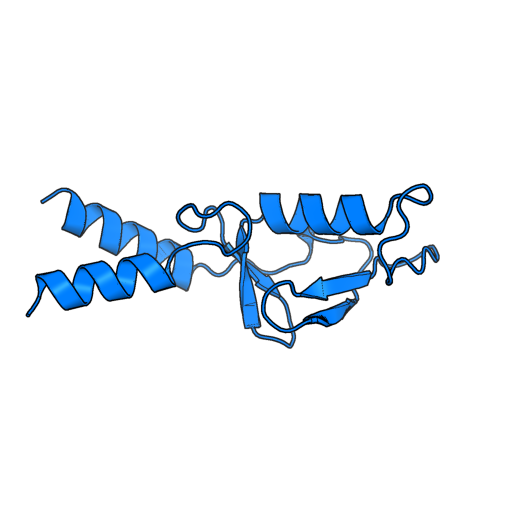87 C CA . VAL A 1 76 ? 8.711 -1.311 -14.422 1.00 84.62 76 VAL A CA 1
ATOM 588 C C . VAL A 1 76 ? 9.390 -0.599 -13.262 1.00 84.62 76 VAL A C 1
ATOM 590 O O . VAL A 1 76 ? 9.012 0.517 -12.913 1.00 84.62 76 VAL A O 1
ATOM 593 N N . LEU A 1 77 ? 10.367 -1.260 -12.649 1.00 83.56 77 LEU A N 1
ATOM 594 C CA . LEU A 1 77 ? 11.158 -0.700 -11.563 1.00 83.56 77 LEU A CA 1
ATOM 595 C C . LEU A 1 77 ? 12.567 -0.372 -12.043 1.00 83.56 77 LEU A C 1
ATOM 597 O O . LEU A 1 77 ? 13.154 -1.105 -12.839 1.00 83.56 77 LEU A O 1
ATOM 601 N N . ASP A 1 78 ? 13.121 0.701 -11.487 1.00 81.50 78 ASP A N 1
ATOM 602 C CA . ASP A 1 78 ? 14.508 1.098 -11.706 1.00 81.50 78 ASP A CA 1
ATOM 603 C C . ASP A 1 78 ? 15.493 0.123 -11.036 1.00 81.50 78 ASP A C 1
ATOM 605 O O . ASP A 1 78 ? 15.114 -0.841 -10.365 1.00 81.50 78 ASP A O 1
ATOM 609 N N . ARG A 1 79 ? 16.791 0.441 -11.110 1.00 81.38 79 ARG A N 1
ATOM 610 C CA . ARG A 1 79 ? 17.877 -0.257 -10.394 1.00 81.38 79 ARG A CA 1
ATOM 611 C C . ARG A 1 79 ? 17.641 -0.446 -8.887 1.00 81.38 79 ARG A C 1
ATOM 613 O O . ARG A 1 79 ? 18.205 -1.357 -8.295 1.00 81.38 79 ARG A O 1
ATOM 620 N N . HIS A 1 80 ? 16.829 0.409 -8.259 1.00 83.81 80 HIS A N 1
ATOM 621 C CA . HIS A 1 80 ? 16.493 0.312 -6.833 1.00 83.81 80 HIS A CA 1
ATOM 622 C C . HIS A 1 80 ? 15.399 -0.733 -6.541 1.00 83.81 80 HIS A C 1
ATOM 624 O O . HIS A 1 80 ? 15.118 -1.018 -5.375 1.00 83.81 80 HIS A O 1
ATOM 630 N N . GLY A 1 81 ? 14.763 -1.301 -7.572 1.00 85.19 81 GLY A N 1
ATOM 631 C CA . GLY A 1 81 ? 13.706 -2.297 -7.428 1.00 85.19 81 GLY A CA 1
ATOM 632 C C . GLY A 1 81 ? 12.584 -1.809 -6.508 1.00 85.19 81 GLY A C 1
ATOM 633 O O . GLY A 1 81 ? 12.149 -0.660 -6.567 1.00 85.19 81 GLY A O 1
ATOM 634 N N . VAL A 1 82 ? 12.150 -2.681 -5.598 1.00 86.19 82 VAL A N 1
ATOM 635 C CA . VAL A 1 82 ? 11.082 -2.396 -4.623 1.00 86.19 82 VAL A CA 1
ATOM 636 C C . VAL A 1 82 ? 11.451 -1.281 -3.639 1.00 86.19 82 VAL A C 1
ATOM 638 O O . VAL A 1 82 ? 10.567 -0.617 -3.102 1.00 86.19 82 VAL A O 1
ATOM 641 N N . TYR A 1 83 ? 12.742 -1.018 -3.412 1.00 86.38 83 TYR A N 1
ATOM 642 C CA . TYR A 1 83 ? 13.173 0.072 -2.532 1.00 86.38 83 TYR A CA 1
ATOM 643 C C . TYR A 1 83 ? 12.906 1.457 -3.129 1.00 86.38 83 TYR A C 1
ATOM 645 O O . TYR A 1 83 ? 12.853 2.416 -2.364 1.00 86.38 83 TYR A O 1
ATOM 653 N N . GLY A 1 84 ? 12.711 1.552 -4.450 1.00 86.50 84 GLY A N 1
ATOM 654 C CA . GLY A 1 84 ? 12.308 2.785 -5.128 1.00 86.50 84 GLY A CA 1
ATOM 655 C C . GLY A 1 84 ? 10.815 3.105 -5.009 1.00 86.50 84 GLY A C 1
ATOM 656 O O . GLY A 1 84 ? 10.417 4.232 -5.294 1.00 86.50 84 GLY A O 1
ATOM 657 N N . LEU A 1 85 ? 9.982 2.150 -4.572 1.00 90.06 85 LEU A N 1
ATOM 658 C CA . LEU A 1 85 ? 8.563 2.412 -4.344 1.00 90.06 85 LEU A CA 1
ATOM 659 C C . LEU A 1 85 ? 8.384 3.364 -3.160 1.00 90.06 85 LEU A C 1
ATOM 661 O O . LEU A 1 85 ? 8.960 3.174 -2.083 1.00 90.06 85 LEU A O 1
ATOM 665 N N . GLN A 1 86 ? 7.547 4.378 -3.357 1.00 91.69 86 GLN A N 1
ATOM 666 C CA . GLN A 1 86 ? 7.253 5.354 -2.319 1.00 91.69 86 GLN A CA 1
ATOM 667 C C . GLN A 1 86 ? 6.396 4.724 -1.224 1.00 91.69 86 GLN A C 1
ATOM 669 O O . GLN A 1 86 ? 5.497 3.925 -1.492 1.00 91.69 86 GLN A O 1
ATOM 674 N N . ARG A 1 87 ? 6.666 5.098 0.026 1.00 94.06 87 ARG A N 1
ATOM 675 C CA . ARG A 1 87 ? 5.786 4.747 1.140 1.00 94.06 87 ARG A CA 1
ATOM 676 C C . ARG A 1 87 ? 4.545 5.620 1.137 1.00 94.06 87 ARG A C 1
ATOM 678 O O . ARG A 1 87 ? 4.634 6.819 0.890 1.00 94.06 87 ARG A O 1
ATOM 685 N N . ASN A 1 88 ? 3.417 5.022 1.491 1.00 94.00 88 ASN A N 1
ATOM 686 C CA . ASN A 1 88 ? 2.170 5.740 1.683 1.00 94.00 88 ASN A CA 1
ATOM 687 C C . ASN A 1 88 ? 1.947 6.030 3.173 1.00 94.00 88 ASN A C 1
ATOM 689 O O . ASN A 1 88 ? 1.304 5.256 3.881 1.00 94.00 88 ASN A O 1
ATOM 693 N N . LEU A 1 89 ? 2.491 7.155 3.644 1.00 94.19 89 LEU A N 1
ATOM 694 C CA . LEU A 1 89 ? 2.383 7.567 5.050 1.00 94.19 89 LEU A CA 1
ATOM 695 C C . LEU A 1 89 ? 0.934 7.830 5.479 1.00 94.19 89 LEU A C 1
ATOM 697 O O . LEU A 1 89 ? 0.609 7.690 6.649 1.00 94.19 89 LEU A O 1
ATOM 701 N N . LEU A 1 90 ? 0.048 8.179 4.542 1.00 94.81 90 LEU A N 1
ATOM 702 C CA . LEU A 1 90 ? -1.366 8.381 4.845 1.00 94.81 90 LEU A CA 1
ATOM 703 C C . LEU A 1 90 ? -2.039 7.064 5.245 1.00 94.81 90 LEU A C 1
ATOM 705 O O . LEU A 1 90 ? -2.761 7.035 6.234 1.00 94.81 90 LEU A O 1
ATOM 709 N N . VAL A 1 91 ? -1.764 5.967 4.534 1.00 94.38 91 VAL A N 1
ATOM 710 C CA . VAL A 1 91 ? -2.286 4.641 4.912 1.00 94.38 91 VAL A CA 1
ATOM 711 C C . VAL A 1 91 ? -1.697 4.189 6.250 1.00 94.38 91 VAL A C 1
ATOM 713 O O . VAL A 1 91 ? -2.422 3.636 7.068 1.00 94.38 91 VAL A O 1
ATOM 716 N N . GLU A 1 92 ? -0.414 4.462 6.498 1.00 93.50 92 GLU A N 1
ATOM 717 C CA . GLU A 1 92 ? 0.233 4.180 7.789 1.00 93.50 92 GLU A CA 1
ATOM 718 C C . GLU A 1 92 ? -0.460 4.941 8.937 1.00 93.50 92 GLU A C 1
ATOM 720 O O . GLU A 1 92 ? -0.904 4.320 9.899 1.00 93.50 92 GLU A O 1
ATOM 725 N N . ASN A 1 93 ? -0.697 6.246 8.769 1.00 94.62 93 ASN A N 1
ATOM 726 C CA . ASN A 1 93 ? -1.402 7.073 9.753 1.00 94.62 93 ASN A CA 1
ATOM 727 C C . ASN A 1 93 ? -2.847 6.607 10.004 1.00 94.62 93 ASN A C 1
ATOM 729 O O . ASN A 1 93 ? -3.298 6.600 11.146 1.00 94.62 93 ASN A O 1
ATOM 733 N N . ILE A 1 94 ? -3.589 6.220 8.958 1.00 94.56 94 ILE A N 1
ATOM 734 C CA . ILE A 1 94 ? -4.969 5.722 9.110 1.00 94.56 94 ILE A CA 1
ATOM 735 C C . ILE A 1 94 ? -4.984 4.416 9.912 1.00 94.56 94 ILE A C 1
ATOM 737 O O . ILE A 1 94 ? -5.851 4.236 10.765 1.00 94.56 94 ILE A O 1
ATOM 741 N N . ILE A 1 95 ? -4.021 3.520 9.680 1.00 94.19 95 ILE A N 1
ATOM 742 C CA . ILE A 1 95 ? -3.889 2.271 10.446 1.00 94.19 95 ILE A CA 1
ATOM 743 C C . ILE A 1 95 ? -3.598 2.560 11.915 1.00 94.19 95 ILE A C 1
ATOM 745 O O . ILE A 1 95 ? -4.165 1.900 12.786 1.00 94.19 95 ILE A O 1
ATOM 749 N N . ASP A 1 96 ? -2.745 3.540 12.200 1.00 92.44 96 ASP A N 1
ATOM 750 C CA . ASP A 1 96 ? -2.430 3.921 13.575 1.00 92.44 96 ASP A CA 1
ATOM 751 C C . ASP A 1 96 ? -3.657 4.481 14.304 1.00 92.44 96 ASP A C 1
ATOM 753 O O . ASP A 1 96 ? -3.913 4.092 15.445 1.00 92.44 96 ASP A O 1
ATOM 757 N N . ILE A 1 97 ? -4.457 5.323 13.640 1.00 92.44 97 ILE A N 1
ATOM 758 C CA . ILE A 1 97 ? -5.727 5.831 14.186 1.00 92.44 97 ILE A CA 1
ATOM 759 C C . ILE A 1 97 ? -6.703 4.674 14.433 1.00 92.44 97 ILE A C 1
ATOM 761 O O . ILE A 1 97 ? -7.231 4.545 15.536 1.00 92.44 97 ILE A O 1
ATOM 765 N N . TYR A 1 98 ? -6.882 3.787 13.449 1.00 90.94 98 TYR A N 1
ATOM 766 C CA . TYR A 1 98 ? -7.763 2.624 13.571 1.00 90.94 98 TYR A CA 1
ATOM 767 C C . TYR A 1 98 ? -7.386 1.742 14.772 1.00 90.94 98 TYR A C 1
ATOM 769 O O . TYR A 1 98 ? -8.246 1.349 15.557 1.00 90.94 98 TYR A O 1
ATOM 777 N N . LYS A 1 99 ? -6.091 1.463 14.965 1.00 89.31 99 LYS A N 1
ATOM 778 C CA . LYS A 1 99 ? -5.603 0.671 16.106 1.00 89.31 99 LYS A CA 1
ATOM 779 C C . LYS A 1 99 ? -5.872 1.348 17.447 1.00 89.31 99 LYS A C 1
ATOM 781 O O . LYS A 1 99 ? -6.210 0.663 18.410 1.00 89.31 99 LYS A O 1
ATOM 786 N N . GLN A 1 100 ? -5.725 2.671 17.523 1.00 89.00 100 GLN A N 1
ATOM 787 C CA . GLN A 1 100 ? -6.022 3.427 18.742 1.00 89.00 100 GLN A CA 1
ATOM 788 C C . GLN A 1 100 ? -7.509 3.370 19.096 1.00 89.00 100 GLN A C 1
ATOM 790 O O . GLN A 1 100 ? -7.842 3.210 20.267 1.00 89.00 100 GLN A O 1
ATOM 795 N N . GLU A 1 101 ? -8.391 3.469 18.101 1.00 86.25 101 GLU A N 1
ATOM 796 C CA . GLU A 1 101 ? -9.840 3.384 18.304 1.00 86.25 101 GLU A CA 1
ATOM 797 C C . GLU A 1 101 ? -10.306 1.961 18.617 1.00 86.25 101 GLU A C 1
ATOM 799 O O . GLU A 1 101 ? -11.147 1.787 19.486 1.00 86.25 101 GLU A O 1
ATOM 804 N N . SER A 1 102 ? -9.716 0.939 17.993 1.00 78.06 102 SER A N 1
ATOM 805 C CA . SER A 1 102 ? -10.045 -0.469 18.262 1.00 78.06 102 SER A CA 1
ATOM 806 C C . SER A 1 102 ? -9.580 -0.962 19.639 1.00 78.06 102 SER A C 1
ATOM 808 O O . SER A 1 102 ? -10.019 -2.024 20.076 1.00 78.06 102 SER A O 1
ATOM 810 N N . THR A 1 103 ? -8.657 -0.249 20.293 1.00 73.81 103 THR A N 1
ATOM 811 C CA . THR A 1 103 ? -8.143 -0.603 21.631 1.00 73.81 103 THR A CA 1
ATOM 812 C C . THR A 1 103 ? -8.887 0.134 22.755 1.00 73.81 103 THR A C 1
ATOM 814 O O . THR A 1 103 ? -8.653 -0.150 23.930 1.00 73.81 103 THR A O 1
ATOM 817 N N . ARG A 1 104 ? -9.753 1.093 22.412 1.00 59.69 104 ARG A N 1
ATOM 818 C CA . ARG A 1 104 ? -10.629 1.800 23.357 1.00 59.69 104 ARG A CA 1
ATOM 819 C C . ARG A 1 104 ? -11.935 1.046 23.552 1.00 59.69 104 ARG A C 1
ATOM 821 O O . ARG A 1 104 ? -12.425 1.087 24.701 1.00 59.69 104 ARG A O 1
#